Protein AF-A0A6L9QM29-F1 (afdb_monomer_lite)

Foldseek 3Di:
DDPPPPPPPPPAQKDKDKAKDKDADPCLVVLVVLVVVVVVVDDQPPPDAPGWDWDDDPVRRMIMIMGIHIDRNVVQADPPRHGPVVVVVVVSVVVNVVRVCVSVVSVVD

Sequence (109 aa):
MAGSVTAARTLGQHAAVTMAYGEYVQDARTVWQALKSEVKSGFLDVGEPGVFTVDADLGTGYVYVQVPLLLDLEPYFADHYTVKYPVLQEHIAAVAQACAKYLHGRIAA

Radius of gyration: 18.46 Å; chains: 1; bounding box: 37×47×49 Å

Structure (mmCIF, N/CA/C/O backbone):
data_AF-A0A6L9QM29-F1
#
_entry.id   AF-A0A6L9QM29-F1
#
loop_
_atom_site.group_PDB
_atom_site.id
_atom_site.type_symbol
_atom_site.label_atom_id
_atom_site.label_alt_id
_atom_site.label_comp_id
_atom_site.label_asym_id
_atom_site.label_entity_id
_atom_site.label_seq_id
_atom_site.pdbx_PDB_ins_code
_atom_site.Cartn_x
_atom_site.Cartn_y
_atom_site.Cartn_z
_atom_site.occupancy
_atom_site.B_iso_or_equiv
_atom_site.auth_seq_id
_atom_site.auth_comp_id
_atom_site.auth_asym_id
_atom_site.auth_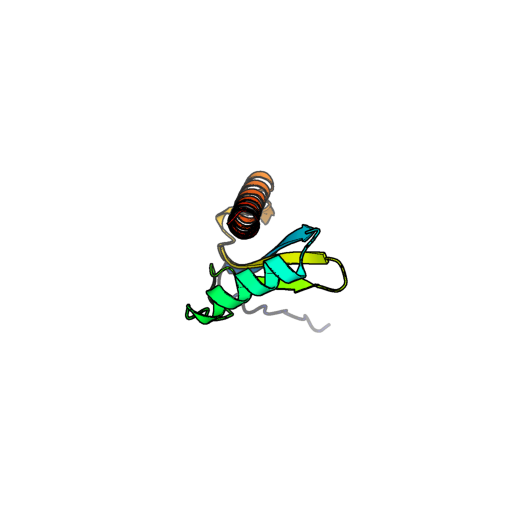atom_id
_atom_site.pdbx_PDB_model_num
ATOM 1 N N . MET A 1 1 ? 6.093 -36.270 -28.224 1.00 34.19 1 MET A N 1
ATOM 2 C CA . MET A 1 1 ? 6.166 -35.449 -26.998 1.00 34.19 1 MET A CA 1
ATOM 3 C C . MET A 1 1 ? 5.329 -34.207 -27.243 1.00 34.19 1 MET A C 1
ATOM 5 O O . MET A 1 1 ? 5.633 -33.477 -28.176 1.00 34.19 1 MET A O 1
ATOM 9 N N . ALA A 1 2 ? 4.216 -34.045 -26.527 1.00 36.56 2 ALA A N 1
ATOM 10 C CA . ALA A 1 2 ? 3.303 -32.922 -26.723 1.00 36.56 2 ALA A CA 1
ATOM 11 C C . ALA A 1 2 ? 3.922 -31.659 -26.109 1.00 36.56 2 ALA A C 1
ATOM 13 O O . ALA A 1 2 ? 4.092 -31.578 -24.895 1.00 36.56 2 ALA A O 1
ATOM 14 N N . GLY A 1 3 ? 4.308 -30.705 -26.958 1.00 43.50 3 GLY A N 1
ATOM 15 C CA . GLY A 1 3 ? 4.735 -29.381 -26.527 1.00 43.50 3 GLY A CA 1
ATOM 16 C C . GLY A 1 3 ? 3.539 -28.639 -25.949 1.00 43.50 3 GLY A C 1
ATOM 17 O O . GLY A 1 3 ? 2.668 -28.192 -26.690 1.00 43.50 3 GLY A O 1
ATOM 18 N N . SER A 1 4 ? 3.488 -28.532 -24.624 1.00 37.97 4 SER A N 1
ATOM 19 C CA . SER A 1 4 ? 2.595 -27.604 -23.938 1.00 37.97 4 SER A CA 1
ATOM 20 C C . SER A 1 4 ? 3.049 -26.185 -24.271 1.00 37.97 4 SER A C 1
ATOM 22 O O . SER A 1 4 ? 3.901 -25.622 -23.587 1.00 37.97 4 SER A O 1
ATOM 24 N N . VAL A 1 5 ? 2.505 -25.609 -25.343 1.00 45.31 5 VAL A N 1
ATOM 25 C CA . VAL A 1 5 ? 2.543 -24.161 -25.546 1.00 45.31 5 VAL A CA 1
ATOM 26 C C . VAL A 1 5 ? 1.589 -23.573 -24.518 1.00 45.31 5 VAL A C 1
ATOM 28 O O . VAL A 1 5 ? 0.377 -23.517 -24.722 1.00 45.31 5 VAL A O 1
ATOM 31 N N . THR A 1 6 ? 2.137 -23.191 -23.371 1.00 42.94 6 THR A N 1
ATOM 32 C CA . THR A 1 6 ? 1.417 -22.439 -22.351 1.00 42.94 6 THR A CA 1
ATOM 33 C C . THR A 1 6 ? 1.170 -21.040 -22.909 1.00 42.94 6 THR A C 1
ATOM 35 O O . THR A 1 6 ? 1.988 -20.137 -22.757 1.00 42.94 6 THR A O 1
ATOM 38 N N . ALA A 1 7 ? 0.061 -20.864 -23.625 1.00 43.09 7 ALA A N 1
ATOM 39 C CA . ALA A 1 7 ? -0.419 -19.554 -24.032 1.00 43.09 7 ALA A CA 1
ATOM 40 C C . ALA A 1 7 ? -0.969 -18.841 -22.790 1.00 43.09 7 ALA A C 1
ATOM 42 O O . ALA A 1 7 ? -2.155 -18.926 -22.472 1.00 43.09 7 ALA A O 1
ATOM 43 N N . ALA A 1 8 ? -0.092 -18.159 -22.053 1.00 37.06 8 ALA A N 1
ATOM 44 C CA . ALA A 1 8 ? -0.531 -17.152 -21.106 1.00 37.06 8 ALA A CA 1
ATOM 45 C C . ALA A 1 8 ? -1.103 -15.991 -21.923 1.00 37.06 8 ALA A C 1
ATOM 47 O O . ALA A 1 8 ? -0.400 -15.321 -22.677 1.00 37.06 8 ALA A O 1
ATOM 48 N N . ARG A 1 9 ? -2.413 -15.795 -21.803 1.00 37.50 9 ARG A N 1
ATOM 49 C CA . ARG A 1 9 ? -3.131 -14.640 -22.329 1.00 37.50 9 ARG A CA 1
ATOM 50 C C . ARG A 1 9 ? -2.667 -13.421 -21.524 1.00 37.50 9 ARG A C 1
ATOM 52 O O . ARG A 1 9 ? -3.280 -13.084 -20.517 1.00 37.50 9 ARG A O 1
ATOM 59 N N . THR A 1 10 ? -1.543 -12.817 -21.900 1.00 46.44 10 THR A N 1
ATOM 60 C CA . THR A 1 10 ? -1.088 -11.559 -21.308 1.00 46.44 10 THR A CA 1
ATOM 61 C C . THR A 1 10 ? -2.077 -10.477 -21.718 1.00 46.44 10 THR A C 1
ATOM 63 O O . THR A 1 10 ? -2.110 -10.020 -22.859 1.00 46.44 10 THR A O 1
ATOM 66 N N . LEU A 1 11 ? -2.941 -10.075 -20.792 1.00 48.41 11 LEU A N 1
ATOM 67 C CA . LEU A 1 11 ? -3.637 -8.798 -20.897 1.00 48.41 11 LEU A CA 1
ATOM 68 C C . LEU A 1 11 ? -2.594 -7.689 -20.653 1.00 48.41 11 LEU A C 1
ATOM 70 O O . LEU A 1 11 ? -2.498 -7.123 -19.572 1.00 48.41 11 LEU A O 1
ATOM 74 N N . GLY A 1 12 ? -1.763 -7.434 -21.669 1.00 62.66 12 GLY A N 1
ATOM 75 C CA . GLY A 1 12 ? -0.748 -6.378 -21.688 1.00 62.66 12 GLY A CA 1
ATOM 76 C C . GLY A 1 12 ? 0.438 -6.583 -20.737 1.00 62.66 12 GLY A C 1
ATOM 77 O O . GLY A 1 12 ? 0.786 -7.706 -20.378 1.00 62.66 12 GLY A O 1
ATOM 78 N N . GLN A 1 13 ? 1.068 -5.464 -20.366 1.00 73.31 13 GLN A N 1
ATOM 79 C CA . GLN A 1 13 ? 2.192 -5.376 -19.426 1.00 73.31 13 GLN A CA 1
ATOM 80 C C . GLN A 1 13 ? 1.738 -4.937 -18.024 1.00 73.31 13 GLN A C 1
ATOM 82 O O . GLN A 1 13 ? 2.514 -4.341 -17.300 1.00 73.31 13 GLN A O 1
ATOM 87 N N . HIS A 1 14 ? 0.489 -5.190 -17.626 1.00 82.44 14 HIS A N 1
ATOM 88 C CA . HIS A 1 14 ? -0.019 -4.723 -16.333 1.00 82.44 14 HIS A CA 1
ATOM 89 C C . HIS A 1 14 ? -0.123 -5.860 -15.311 1.00 82.44 14 HIS A C 1
ATOM 91 O O . HIS A 1 14 ? -0.548 -6.967 -15.644 1.00 82.44 14 HIS A O 1
ATOM 97 N N . ALA A 1 15 ? 0.218 -5.574 -14.056 1.00 84.56 15 ALA A N 1
ATOM 98 C CA . ALA A 1 15 ? 0.059 -6.483 -12.926 1.00 84.56 15 ALA A CA 1
ATOM 99 C C . ALA A 1 15 ? -0.922 -5.912 -11.899 1.00 84.56 15 ALA A C 1
ATOM 101 O O . ALA A 1 15 ? -0.758 -4.789 -11.427 1.00 84.56 15 ALA A O 1
ATOM 102 N N . ALA A 1 16 ? -1.922 -6.708 -11.520 1.00 87.50 16 ALA A N 1
ATOM 103 C CA . ALA A 1 16 ? -2.782 -6.402 -10.385 1.00 87.50 16 ALA A CA 1
ATOM 104 C C . ALA A 1 16 ? -2.079 -6.840 -9.091 1.00 87.50 16 ALA A C 1
ATOM 106 O O . ALA A 1 16 ? -1.770 -8.021 -8.921 1.00 87.50 16 ALA A O 1
ATOM 107 N N . VAL A 1 17 ? -1.813 -5.896 -8.191 1.00 87.00 17 VAL A N 1
ATOM 108 C CA . VAL A 1 17 ? -1.094 -6.128 -6.931 1.00 87.00 17 VAL A CA 1
ATOM 109 C C . VAL A 1 17 ? -1.891 -5.520 -5.789 1.00 87.00 17 VAL A C 1
ATOM 111 O O . VAL A 1 17 ? -2.339 -4.387 -5.887 1.00 87.00 17 VAL A O 1
ATOM 114 N N . THR A 1 18 ? -2.057 -6.251 -4.690 1.00 89.12 18 THR A N 1
ATOM 115 C CA . THR A 1 18 ? -2.593 -5.677 -3.447 1.00 89.12 18 THR A CA 1
ATOM 116 C C . THR A 1 18 ? -1.442 -5.448 -2.486 1.00 89.12 18 THR A C 1
ATOM 118 O O . THR A 1 18 ? -0.720 -6.385 -2.148 1.00 89.12 18 THR A O 1
ATOM 121 N N . MET A 1 19 ? -1.258 -4.200 -2.069 1.00 88.88 19 MET A N 1
ATOM 122 C CA . MET A 1 19 ? -0.266 -3.830 -1.065 1.00 88.88 19 MET A CA 1
ATOM 123 C C . MET A 1 19 ? -0.967 -3.555 0.254 1.00 88.88 19 MET A C 1
ATOM 125 O O . MET A 1 19 ? -1.973 -2.854 0.267 1.00 88.88 19 MET A O 1
ATOM 129 N N . ALA A 1 20 ? -0.430 -4.091 1.348 1.00 87.38 20 ALA A N 1
ATOM 130 C CA . ALA A 1 20 ? -0.983 -3.911 2.682 1.00 87.38 20 ALA A CA 1
ATOM 131 C C . ALA A 1 20 ? 0.096 -3.468 3.676 1.00 87.38 20 ALA A C 1
ATOM 133 O O . ALA A 1 20 ? 1.241 -3.917 3.609 1.00 87.38 20 ALA A O 1
ATOM 134 N N . TYR A 1 21 ? -0.291 -2.602 4.608 1.00 89.44 21 TYR A N 1
ATOM 135 C CA . TYR A 1 21 ? 0.506 -2.166 5.750 1.00 89.44 21 TYR A CA 1
ATOM 136 C C . TYR A 1 21 ? -0.310 -2.373 7.023 1.00 89.44 21 TYR A C 1
ATOM 138 O O . TYR A 1 21 ? -1.477 -1.990 7.069 1.00 89.44 21 TYR A O 1
ATOM 146 N N . GLY A 1 22 ? 0.295 -2.981 8.042 1.00 88.75 22 GLY A N 1
ATOM 147 C CA . GLY A 1 22 ? -0.357 -3.274 9.314 1.00 88.75 22 GLY A CA 1
ATOM 148 C C . GLY A 1 22 ? 0.432 -2.736 10.492 1.00 88.75 22 GLY A C 1
ATOM 149 O O . GLY A 1 22 ? 1.655 -2.870 10.527 1.00 88.75 22 GLY A O 1
ATOM 150 N N . GLU A 1 23 ? -0.273 -2.183 11.472 1.00 87.56 23 GLU A N 1
ATOM 151 C CA . GLU A 1 23 ? 0.323 -1.672 12.702 1.00 87.56 23 GLU A CA 1
ATOM 152 C C . GLU A 1 23 ? -0.448 -2.143 13.930 1.00 87.56 23 GLU A C 1
ATOM 154 O O . GLU A 1 23 ? -1.675 -2.265 13.908 1.00 87.56 23 GLU A O 1
ATOM 159 N N . TYR A 1 24 ? 0.291 -2.423 15.002 1.00 88.12 24 TYR A N 1
ATOM 160 C CA . TYR A 1 24 ? -0.293 -2.773 16.288 1.00 88.12 24 TYR A CA 1
ATOM 161 C C . TYR A 1 24 ? -0.800 -1.517 16.997 1.00 88.12 24 TYR A C 1
ATOM 163 O O . TYR A 1 24 ? -0.066 -0.540 17.151 1.00 88.12 24 TYR A O 1
ATOM 171 N N . VAL A 1 25 ? -2.031 -1.573 17.496 1.00 83.62 25 VAL A N 1
ATOM 172 C CA . VAL A 1 25 ? -2.700 -0.470 18.181 1.00 83.62 25 VAL A CA 1
ATOM 173 C C . VAL A 1 25 ? -3.211 -0.956 19.536 1.00 83.62 25 VAL A C 1
ATOM 175 O O . VAL A 1 25 ? -3.967 -1.920 19.621 1.00 83.62 25 VAL A O 1
ATOM 178 N N . GLN A 1 26 ? -2.828 -0.260 20.612 1.00 79.00 26 GLN A N 1
ATOM 179 C CA . GLN A 1 26 ? -3.210 -0.636 21.982 1.00 79.00 26 GLN A CA 1
ATOM 180 C C . GLN A 1 26 ? -4.730 -0.644 22.204 1.00 79.00 26 GLN A C 1
ATOM 182 O O . GLN A 1 26 ? -5.234 -1.518 22.903 1.00 79.00 26 GLN A O 1
ATOM 187 N N . ASP A 1 27 ? -5.458 0.294 21.592 1.00 78.62 27 ASP A N 1
ATOM 188 C CA . ASP A 1 27 ? -6.923 0.340 21.615 1.00 78.62 27 ASP A CA 1
ATOM 189 C C . ASP A 1 27 ? -7.510 0.176 20.204 1.00 78.62 27 ASP A C 1
ATOM 191 O O . ASP A 1 27 ? -8.186 1.050 19.652 1.00 78.62 27 ASP A O 1
ATOM 195 N N . ALA A 1 28 ? -7.222 -0.978 19.595 1.00 77.88 28 ALA A N 1
ATOM 196 C CA . ALA A 1 28 ? -7.702 -1.321 18.258 1.00 77.88 28 ALA A CA 1
ATOM 197 C C . ALA A 1 28 ? -9.236 -1.252 18.136 1.00 77.88 28 ALA A C 1
ATOM 199 O O . ALA A 1 28 ? -9.755 -0.948 17.064 1.00 77.88 28 ALA A O 1
ATOM 200 N N . ARG A 1 29 ? -9.985 -1.487 19.227 1.00 79.75 29 ARG A N 1
ATOM 201 C CA . ARG A 1 29 ? -11.454 -1.411 19.219 1.00 79.75 29 ARG A CA 1
ATOM 202 C C . ARG A 1 29 ? -11.936 0.026 19.046 1.00 79.75 29 ARG A C 1
ATOM 204 O O . ARG A 1 29 ? -12.822 0.245 18.221 1.00 79.75 29 ARG A O 1
ATOM 211 N N . THR A 1 30 ? -11.392 0.978 19.800 1.00 79.12 30 THR A N 1
ATOM 212 C CA . THR A 1 30 ? -11.783 2.390 19.684 1.00 79.12 30 THR A CA 1
ATOM 213 C C . THR A 1 30 ? -11.406 2.950 18.315 1.00 79.12 30 THR A C 1
ATOM 215 O O . THR A 1 30 ? -12.259 3.533 17.644 1.00 79.12 30 THR A O 1
ATOM 218 N N . VAL A 1 31 ? -10.187 2.667 17.842 1.00 78.25 31 VAL A N 1
ATOM 219 C CA . VAL A 1 31 ? -9.721 3.090 16.510 1.00 78.25 31 VAL A CA 1
ATOM 220 C C . VAL A 1 31 ? -10.588 2.495 15.397 1.00 78.25 31 VAL A C 1
ATOM 222 O O . VAL A 1 31 ? -11.030 3.211 14.500 1.00 78.25 31 VAL A O 1
ATOM 225 N N . TRP A 1 32 ? -10.923 1.204 15.474 1.00 79.56 32 TRP A N 1
ATOM 226 C CA . TRP A 1 32 ? -11.789 0.562 14.485 1.00 79.56 32 TRP A CA 1
ATOM 227 C C . TRP A 1 32 ? -13.213 1.131 14.466 1.00 79.56 32 TRP A C 1
ATOM 229 O O . TRP A 1 32 ? -13.803 1.288 13.398 1.00 79.56 32 TRP A O 1
ATOM 239 N N . GLN A 1 33 ? -13.785 1.465 15.628 1.00 78.56 33 GLN A N 1
ATOM 240 C CA . GLN A 1 33 ? -15.111 2.089 15.690 1.00 78.56 33 GLN A CA 1
ATOM 241 C C . GLN A 1 33 ? -15.110 3.497 15.083 1.00 78.56 33 GLN A C 1
ATOM 243 O O . GLN A 1 33 ? -16.035 3.823 14.334 1.00 78.56 33 GLN A O 1
ATOM 248 N N . ALA A 1 34 ? -14.068 4.294 15.345 1.00 76.12 34 ALA A N 1
ATOM 249 C CA . ALA A 1 34 ? -13.887 5.608 14.730 1.00 76.12 34 ALA A CA 1
ATOM 250 C C . ALA A 1 34 ? -13.804 5.488 13.198 1.00 76.12 34 ALA A C 1
ATOM 252 O O . ALA A 1 34 ? -14.620 6.076 12.485 1.00 76.12 34 ALA A O 1
ATOM 253 N N . LEU A 1 35 ? -12.936 4.603 12.700 1.00 75.12 35 LEU A N 1
ATOM 254 C CA . LEU A 1 35 ? -12.783 4.305 11.272 1.00 75.12 35 LEU A CA 1
ATOM 255 C C . LEU A 1 35 ? -14.094 3.852 10.616 1.00 75.12 35 LEU A C 1
ATOM 257 O O . LEU A 1 35 ? -14.484 4.352 9.562 1.00 75.12 35 LEU A O 1
ATOM 261 N N . LYS A 1 36 ? -14.825 2.931 11.251 1.00 73.31 36 LYS A N 1
ATOM 262 C CA . LYS A 1 36 ? -16.088 2.403 10.720 1.00 73.31 36 LYS A CA 1
ATOM 263 C C . LYS A 1 36 ? -17.179 3.471 10.623 1.00 73.31 36 LYS A C 1
ATOM 265 O O . LYS A 1 36 ? -18.034 3.392 9.737 1.00 73.31 36 LYS A O 1
ATOM 270 N N . SER A 1 37 ? -17.183 4.439 11.540 1.00 66.88 37 SER A N 1
ATOM 271 C CA . SER A 1 37 ? -18.150 5.538 11.533 1.00 66.88 37 SER A CA 1
ATOM 272 C C . SER A 1 37 ? -17.954 6.470 10.330 1.00 66.88 37 SER A C 1
ATOM 274 O O . SER A 1 37 ? -18.938 6.897 9.729 1.00 66.88 37 SER A O 1
ATOM 276 N N . GLU A 1 38 ? -16.706 6.671 9.903 1.00 62.75 38 GLU A N 1
ATOM 277 C CA . GLU A 1 38 ? -16.360 7.444 8.708 1.00 62.75 38 GLU A CA 1
ATOM 278 C C . GLU A 1 38 ? -16.575 6.659 7.408 1.00 62.75 38 GLU A C 1
ATOM 280 O O . GLU A 1 38 ? -17.082 7.210 6.433 1.00 62.75 38 GLU A O 1
ATOM 285 N N . VAL A 1 39 ? -16.262 5.357 7.391 1.00 58.84 39 VAL A N 1
ATOM 286 C CA . VAL A 1 39 ? -16.473 4.474 6.224 1.00 58.84 39 VAL A CA 1
ATOM 287 C C . VAL A 1 39 ? -17.955 4.390 5.838 1.00 58.84 39 VAL A C 1
ATOM 289 O O . VAL A 1 39 ? -18.284 4.292 4.661 1.00 58.84 39 VAL A O 1
ATOM 292 N N . LYS A 1 40 ? -18.879 4.512 6.800 1.00 52.09 40 LYS A N 1
ATOM 293 C CA . LYS A 1 40 ? -20.321 4.619 6.510 1.00 52.09 40 LYS A CA 1
ATOM 294 C C . LYS A 1 40 ? -20.725 5.920 5.799 1.00 52.09 40 LYS A C 1
ATOM 296 O O . LYS A 1 40 ? -21.838 5.984 5.284 1.00 52.09 40 LYS A O 1
ATOM 301 N N . SER A 1 41 ? -19.862 6.937 5.775 1.00 49.28 41 SER A N 1
ATOM 302 C CA . SER A 1 41 ? -20.131 8.244 5.165 1.00 49.28 41 SER A CA 1
ATOM 303 C C . SER A 1 41 ? -19.688 8.348 3.699 1.00 49.28 41 SER A C 1
ATOM 305 O O . SER A 1 41 ? -20.025 9.338 3.049 1.00 49.28 41 SER A O 1
ATOM 307 N N . GLY A 1 42 ? -18.943 7.379 3.160 1.00 45.25 42 GLY A N 1
ATOM 308 C CA . GLY A 1 42 ? -18.379 7.460 1.813 1.00 45.25 42 GLY A CA 1
ATOM 309 C C . GLY A 1 42 ? -18.582 6.170 1.034 1.00 45.25 42 GLY A C 1
ATOM 310 O O . GLY A 1 42 ? -18.303 5.091 1.543 1.00 45.25 42 GLY A O 1
ATOM 311 N N . PHE A 1 43 ? -19.058 6.295 -0.204 1.00 43.41 43 PHE A N 1
ATOM 312 C CA . PHE A 1 43 ? -19.037 5.262 -1.240 1.00 43.41 43 PHE A CA 1
ATOM 313 C C . PHE A 1 43 ? -17.609 4.703 -1.415 1.00 43.41 43 PHE A C 1
ATOM 315 O O . PHE A 1 43 ? -16.856 5.165 -2.264 1.00 43.41 43 PHE A O 1
ATOM 322 N N . LEU A 1 44 ? -17.208 3.744 -0.584 1.00 51.62 44 LEU A N 1
ATOM 323 C CA . LEU A 1 44 ? -15.972 2.987 -0.748 1.00 51.62 44 LEU A CA 1
ATOM 324 C C . LEU A 1 44 ? -16.311 1.773 -1.605 1.00 51.62 44 LEU A C 1
ATOM 326 O O . LEU A 1 44 ? -16.779 0.757 -1.092 1.00 51.62 44 LEU A O 1
ATOM 330 N N . ASP A 1 45 ? -16.140 1.916 -2.919 1.00 53.00 45 ASP A N 1
ATOM 331 C CA . ASP A 1 45 ? -16.219 0.777 -3.824 1.00 53.00 45 ASP A CA 1
ATOM 332 C C . ASP A 1 45 ? -15.003 -0.122 -3.568 1.00 53.00 45 ASP A C 1
ATOM 334 O O . ASP A 1 45 ? -13.842 0.261 -3.753 1.00 53.00 45 ASP A O 1
ATOM 338 N N . VAL A 1 46 ? -15.272 -1.301 -3.013 1.00 58.00 46 VAL A N 1
ATOM 339 C CA . VAL A 1 46 ? -14.255 -2.235 -2.534 1.00 58.00 46 VAL A CA 1
ATOM 340 C C . VAL A 1 46 ? -13.706 -2.978 -3.748 1.00 58.00 46 VAL A C 1
ATOM 342 O O . VAL A 1 46 ? -14.212 -4.033 -4.121 1.00 58.0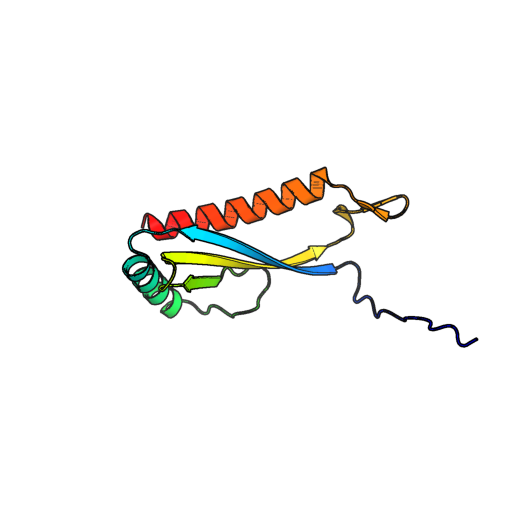0 46 VAL A O 1
ATOM 345 N N . GLY A 1 47 ? -12.683 -2.417 -4.390 1.00 60.66 47 GLY A N 1
ATOM 346 C CA . GLY A 1 47 ? -12.022 -3.060 -5.530 1.00 60.66 47 GLY A CA 1
ATOM 347 C C . GLY A 1 47 ? -11.482 -2.116 -6.598 1.00 60.66 47 GLY A C 1
ATOM 348 O O . GLY A 1 47 ? -10.778 -2.579 -7.495 1.00 60.66 47 GLY A O 1
ATOM 349 N N . GLU A 1 48 ? -11.765 -0.816 -6.511 1.00 76.62 48 GLU A N 1
ATOM 350 C CA . GLU A 1 48 ? -11.186 0.163 -7.428 1.00 76.62 48 GLU A CA 1
ATOM 351 C C . GLU A 1 48 ? -9.682 0.357 -7.141 1.00 76.62 48 GLU A C 1
ATOM 353 O O . GLU A 1 48 ? -9.302 0.640 -5.997 1.00 76.62 48 GLU A O 1
ATOM 358 N N . PRO A 1 49 ? -8.799 0.212 -8.152 1.00 79.94 49 PRO A N 1
ATOM 359 C CA . PRO A 1 49 ? -7.377 0.473 -7.985 1.00 79.94 49 PRO A CA 1
ATOM 360 C C . PRO A 1 49 ? -7.112 1.880 -7.438 1.00 79.94 49 PRO A C 1
ATOM 362 O O . PRO A 1 49 ? -7.600 2.869 -7.974 1.00 79.94 49 PRO A O 1
ATOM 365 N N . GLY A 1 50 ? -6.302 1.971 -6.385 1.00 80.88 50 GLY A N 1
ATOM 366 C CA . GLY A 1 50 ? -5.969 3.225 -5.710 1.00 80.88 50 GLY A CA 1
ATOM 367 C C . GLY A 1 50 ? -6.878 3.586 -4.531 1.00 80.88 50 GLY A C 1
ATOM 368 O O . GLY A 1 50 ? -6.555 4.522 -3.800 1.00 80.88 50 GLY A O 1
ATOM 369 N N . VAL A 1 51 ? -7.962 2.844 -4.284 1.00 84.00 51 VAL A N 1
ATOM 370 C CA . VAL A 1 51 ? -8.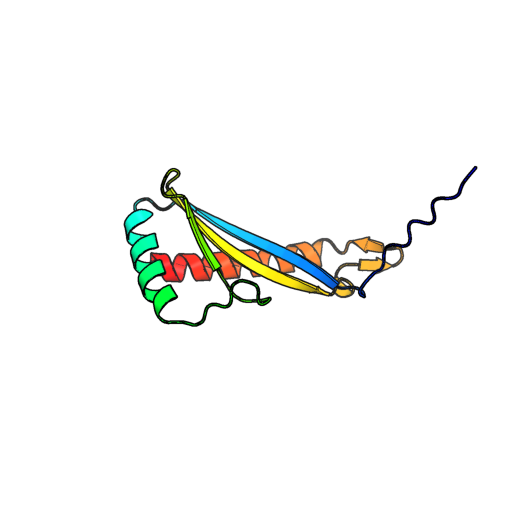821 3.064 -3.111 1.00 84.00 51 VAL A CA 1
ATOM 371 C C . VAL A 1 51 ? -8.253 2.347 -1.887 1.00 84.00 51 VAL A C 1
ATOM 373 O O . VAL A 1 51 ? -8.089 1.127 -1.875 1.00 84.00 51 VAL A O 1
ATOM 376 N N . PHE A 1 52 ? -7.971 3.105 -0.825 1.00 84.19 52 PHE A N 1
ATOM 377 C CA . PHE A 1 52 ? -7.579 2.526 0.458 1.00 84.19 52 PHE A CA 1
ATOM 378 C C . PHE A 1 52 ? -8.765 1.845 1.129 1.00 84.19 52 PHE A C 1
ATOM 380 O O . PHE A 1 52 ? -9.839 2.427 1.279 1.00 84.19 52 PHE A O 1
ATOM 387 N N . THR A 1 53 ? -8.533 0.634 1.616 1.00 83.75 53 THR A N 1
ATOM 388 C CA . THR A 1 53 ? -9.467 -0.077 2.485 1.00 83.75 53 THR A CA 1
ATOM 389 C C . THR A 1 53 ? -8.778 -0.405 3.796 1.00 83.75 53 THR A C 1
ATOM 391 O O . THR A 1 53 ? -7.562 -0.595 3.839 1.00 83.75 53 THR A O 1
ATOM 394 N N . VAL A 1 54 ? -9.553 -0.414 4.875 1.00 83.56 54 VAL A N 1
ATOM 395 C CA . VAL A 1 54 ? -9.044 -0.621 6.229 1.00 83.56 54 VAL A CA 1
ATOM 396 C C . VAL A 1 54 ? -9.736 -1.832 6.824 1.00 83.56 54 VAL A C 1
ATOM 398 O O . VAL A 1 54 ? -10.958 -1.948 6.726 1.00 83.56 54 VAL A O 1
ATOM 401 N N . ASP A 1 55 ? -8.959 -2.704 7.448 1.00 82.50 55 ASP A N 1
ATOM 402 C CA . ASP A 1 55 ? -9.443 -3.849 8.210 1.00 82.50 55 ASP A CA 1
ATOM 403 C C . ASP A 1 55 ? -8.751 -3.879 9.576 1.00 82.50 55 ASP A C 1
ATOM 405 O O . ASP A 1 55 ? -7.658 -3.339 9.739 1.00 82.50 55 ASP A O 1
ATOM 409 N N . ALA A 1 56 ? -9.379 -4.481 10.577 1.00 82.25 56 ALA A N 1
ATOM 410 C CA . ALA A 1 56 ? -8.811 -4.594 11.910 1.00 82.25 56 ALA A CA 1
ATOM 411 C C . ALA A 1 56 ? -9.037 -5.992 12.475 1.00 82.25 56 ALA A C 1
ATOM 413 O O . ALA A 1 56 ? -10.173 -6.453 12.615 1.00 82.25 56 ALA A O 1
ATOM 414 N N . ASP A 1 57 ? -7.948 -6.626 12.897 1.00 83.56 57 ASP A N 1
ATOM 415 C CA . ASP A 1 57 ? -8.006 -7.835 13.699 1.00 83.56 57 ASP A CA 1
ATOM 416 C C . ASP A 1 57 ? -8.004 -7.457 15.183 1.00 83.56 57 ASP A C 1
ATOM 418 O O . ASP A 1 57 ? -6.972 -7.245 15.825 1.00 83.56 57 ASP A O 1
ATOM 422 N N . LEU A 1 58 ? -9.210 -7.388 15.743 1.00 79.31 58 LEU A N 1
ATOM 423 C CA . LEU A 1 58 ? -9.427 -7.079 17.155 1.00 79.31 58 LEU A CA 1
ATOM 424 C C . LEU A 1 58 ? -8.893 -8.166 18.102 1.00 79.31 58 LEU A C 1
ATOM 426 O O . LEU A 1 58 ? -8.759 -7.899 19.294 1.00 79.31 58 LEU A O 1
ATOM 430 N N . GLY A 1 59 ? -8.629 -9.380 17.607 1.00 81.38 59 GLY A N 1
ATOM 431 C CA . GLY A 1 59 ? -8.052 -10.463 18.401 1.00 81.38 59 GLY A CA 1
ATOM 432 C C . GLY A 1 59 ? -6.552 -10.284 18.631 1.00 81.38 59 GLY A C 1
ATOM 433 O O . GLY A 1 59 ? -6.055 -10.622 19.703 1.00 81.38 59 GLY A O 1
ATOM 434 N N . THR A 1 60 ? -5.846 -9.720 17.650 1.00 83.62 60 THR A N 1
ATOM 435 C CA . THR A 1 60 ? -4.393 -9.484 17.708 1.00 83.62 60 THR A CA 1
ATOM 436 C C . THR A 1 60 ? -4.022 -8.024 17.969 1.00 83.62 60 THR A C 1
ATOM 438 O O . THR A 1 60 ? -2.865 -7.737 18.271 1.00 83.62 60 THR A O 1
ATOM 441 N N . GLY A 1 61 ? -4.987 -7.102 17.898 1.00 83.94 61 GLY A N 1
ATOM 442 C CA . GLY A 1 61 ? -4.767 -5.669 18.100 1.00 83.94 61 GLY A CA 1
ATOM 443 C C . GLY A 1 61 ? -4.145 -4.970 16.890 1.00 83.94 61 GLY A C 1
ATOM 444 O O . GLY A 1 61 ? -3.630 -3.864 17.028 1.00 83.94 61 GLY A O 1
ATOM 445 N N . TYR A 1 62 ? -4.169 -5.596 15.713 1.00 86.19 62 TYR A N 1
ATOM 446 C CA . TYR A 1 62 ? -3.618 -5.014 14.494 1.00 86.19 62 TYR A CA 1
ATOM 447 C C . TYR A 1 62 ? -4.692 -4.337 13.650 1.00 86.19 62 TYR A C 1
ATOM 449 O O . TYR A 1 62 ? -5.791 -4.861 13.465 1.00 86.19 62 TYR A O 1
ATOM 457 N N . VAL A 1 63 ? -4.337 -3.185 13.090 1.00 86.12 63 VAL A N 1
ATOM 458 C CA . VAL A 1 63 ? -5.123 -2.490 12.070 1.00 86.12 63 VAL A CA 1
ATOM 459 C C . VAL A 1 63 ? -4.313 -2.468 10.782 1.00 86.12 63 VAL A C 1
ATOM 461 O O . VAL A 1 63 ? -3.124 -2.146 10.790 1.00 86.12 63 VAL A O 1
ATOM 464 N N . TYR A 1 64 ? -4.961 -2.818 9.680 1.00 87.19 64 TYR A N 1
ATOM 465 C CA . TYR A 1 64 ? -4.374 -2.957 8.360 1.00 87.19 64 TYR A CA 1
ATOM 466 C C . TYR A 1 64 ? -5.007 -1.970 7.392 1.00 87.19 64 TYR A C 1
ATOM 468 O O . TYR A 1 64 ? -6.222 -1.795 7.370 1.00 87.19 64 TYR A O 1
ATOM 476 N N . VAL A 1 65 ? -4.181 -1.373 6.545 1.00 88.00 65 VAL A N 1
ATOM 477 C CA . VAL A 1 65 ? -4.607 -0.613 5.372 1.00 88.00 65 VAL A CA 1
ATOM 478 C C . VAL A 1 65 ? -4.102 -1.348 4.151 1.00 88.00 65 VAL A C 1
ATOM 480 O O . VAL A 1 65 ? -2.921 -1.683 4.082 1.00 88.00 65 VAL A O 1
ATOM 483 N N . GLN A 1 66 ? -4.977 -1.580 3.184 1.00 88.06 66 GLN A N 1
ATOM 484 C CA . GLN A 1 66 ? -4.624 -2.205 1.919 1.00 88.06 66 GLN A CA 1
ATOM 485 C C . GLN A 1 66 ? -5.103 -1.358 0.742 1.00 88.06 66 GLN A C 1
ATOM 487 O O . GLN A 1 66 ? -6.145 -0.701 0.806 1.00 88.06 66 GLN A O 1
ATOM 492 N N . VAL A 1 67 ? -4.337 -1.393 -0.341 1.00 88.31 67 VAL A N 1
ATOM 493 C CA . VAL A 1 67 ? -4.645 -0.715 -1.596 1.00 88.31 67 VAL A CA 1
ATOM 494 C C . VAL A 1 67 ? -4.431 -1.682 -2.763 1.00 88.31 67 VAL A C 1
ATOM 496 O O . VAL A 1 67 ? -3.326 -2.218 -2.923 1.00 88.31 67 VAL A O 1
ATOM 499 N N . PRO A 1 68 ? -5.467 -1.953 -3.576 1.00 88.88 68 PRO A N 1
ATOM 500 C CA . PRO A 1 68 ? -5.286 -2.623 -4.850 1.00 88.88 68 PRO A CA 1
ATOM 501 C C . PRO A 1 68 ? -4.648 -1.641 -5.838 1.00 88.88 68 PRO A C 1
ATOM 503 O O . PRO A 1 68 ? -5.026 -0.475 -5.912 1.00 88.88 68 PRO A O 1
ATOM 506 N N . LEU A 1 69 ? -3.671 -2.102 -6.604 1.00 86.19 69 LEU A N 1
ATOM 507 C CA . LEU A 1 69 ? -2.938 -1.324 -7.592 1.00 86.19 69 LEU A CA 1
ATOM 508 C C . LEU A 1 69 ? -2.898 -2.080 -8.912 1.00 86.19 69 LEU A C 1
ATOM 510 O O . LEU A 1 69 ? -2.801 -3.308 -8.944 1.00 86.19 69 LEU A O 1
ATOM 514 N N . LEU A 1 70 ? -2.919 -1.320 -10.000 1.00 88.94 70 LEU A N 1
ATOM 515 C CA . LEU A 1 70 ? -2.600 -1.813 -11.328 1.00 88.94 70 LEU A CA 1
ATOM 516 C C . LEU A 1 70 ? -1.253 -1.210 -11.727 1.00 88.94 70 LEU A C 1
ATOM 518 O O . LEU A 1 70 ? -1.155 -0.012 -11.974 1.00 88.94 70 LEU A O 1
ATOM 522 N N . LEU A 1 71 ? -0.210 -2.032 -11.721 1.00 86.75 71 LEU A N 1
ATOM 523 C CA . LEU A 1 71 ? 1.149 -1.609 -12.029 1.00 86.75 71 LEU A CA 1
ATOM 524 C C . LEU A 1 71 ? 1.439 -1.842 -13.503 1.00 86.75 71 LEU A C 1
ATOM 526 O O . LEU A 1 71 ? 1.269 -2.960 -13.983 1.00 86.75 71 LEU A O 1
ATOM 530 N N . ASP A 1 72 ? 1.923 -0.818 -14.192 1.00 88.81 72 ASP A N 1
ATOM 531 C CA . ASP A 1 72 ? 2.611 -0.999 -15.466 1.00 88.81 72 ASP A CA 1
ATOM 532 C C . ASP A 1 72 ? 3.973 -1.654 -15.203 1.00 88.81 72 ASP A C 1
ATOM 534 O O . ASP A 1 72 ? 4.740 -1.186 -14.363 1.00 88.81 72 ASP A O 1
ATOM 538 N N . LEU A 1 73 ? 4.255 -2.769 -15.871 1.00 87.69 73 LEU A N 1
ATOM 539 C CA . LEU A 1 73 ? 5.477 -3.540 -15.699 1.00 87.69 73 LEU A CA 1
ATOM 540 C C . LEU A 1 73 ? 6.658 -2.965 -16.485 1.00 87.69 73 LEU A C 1
ATOM 542 O O . LEU A 1 73 ? 7.801 -3.235 -16.108 1.00 87.69 73 LEU A O 1
ATOM 546 N N . GLU A 1 74 ? 6.414 -2.162 -17.524 1.00 88.44 74 GLU A N 1
ATOM 547 C CA . GLU A 1 74 ? 7.456 -1.596 -18.392 1.00 88.44 74 GLU A CA 1
ATOM 548 C C . GLU A 1 74 ? 8.591 -0.894 -17.613 1.00 88.44 74 GLU A C 1
ATOM 550 O O . GLU A 1 74 ? 9.772 -1.171 -17.866 1.00 88.44 74 GLU A O 1
ATOM 555 N N . PRO A 1 75 ? 8.304 -0.066 -16.587 1.00 89.94 75 PRO A N 1
ATOM 556 C CA . PRO A 1 75 ? 9.337 0.636 -15.831 1.00 89.94 75 PRO A CA 1
ATOM 557 C C . PRO A 1 75 ? 10.225 -0.284 -14.985 1.00 89.94 75 PRO A C 1
ATOM 559 O O . PRO A 1 75 ? 11.338 0.110 -14.630 1.00 89.94 75 PRO A O 1
ATOM 562 N N . TYR A 1 76 ? 9.763 -1.496 -14.655 1.00 89.00 76 TYR A N 1
ATOM 563 C CA . TYR A 1 76 ? 10.431 -2.398 -13.712 1.00 89.00 76 TYR A CA 1
ATOM 564 C C . TYR A 1 76 ? 11.380 -3.400 -14.373 1.00 89.00 76 TYR A C 1
ATOM 566 O O . TYR A 1 76 ? 12.143 -4.064 -13.667 1.00 89.00 76 TYR A O 1
ATOM 574 N N . PHE A 1 77 ? 11.393 -3.485 -15.704 1.00 90.31 77 PHE A N 1
ATOM 575 C CA . PHE A 1 77 ? 12.299 -4.358 -16.447 1.00 90.31 77 PHE A CA 1
ATOM 576 C C . PHE A 1 77 ? 13.289 -3.549 -17.295 1.00 90.31 77 PHE A C 1
ATOM 578 O O . PHE A 1 77 ? 12.992 -2.471 -17.810 1.00 90.31 77 PHE A O 1
ATOM 585 N N . ALA A 1 78 ? 14.517 -4.048 -17.382 1.00 86.12 78 ALA A N 1
ATOM 586 C CA . ALA A 1 78 ? 15.539 -3.631 -18.333 1.00 86.12 78 ALA A CA 1
ATOM 587 C C . ALA A 1 78 ? 15.640 -4.660 -19.474 1.00 86.12 78 ALA A C 1
ATOM 589 O O . ALA A 1 78 ? 14.882 -5.636 -19.514 1.00 86.12 78 ALA A O 1
ATOM 590 N N . ASP A 1 79 ? 16.604 -4.465 -20.375 1.00 86.38 79 ASP A N 1
ATOM 591 C CA . ASP A 1 79 ? 16.898 -5.426 -21.436 1.00 86.38 79 ASP A CA 1
ATOM 592 C C . ASP A 1 79 ? 17.110 -6.841 -20.874 1.00 86.38 79 ASP A C 1
ATOM 594 O O . ASP A 1 79 ? 17.553 -7.046 -19.734 1.00 86.38 79 ASP A O 1
ATOM 598 N N . HIS A 1 80 ? 16.749 -7.836 -21.685 1.00 82.56 80 HIS A N 1
ATOM 599 C CA . HIS A 1 80 ? 16.785 -9.253 -21.313 1.00 82.56 80 HIS A CA 1
ATOM 600 C C . HIS A 1 80 ? 15.958 -9.606 -20.062 1.00 82.56 80 HIS A C 1
ATOM 602 O O . HIS A 1 80 ? 16.256 -10.592 -19.393 1.00 82.56 80 HIS A O 1
ATOM 608 N N . TYR A 1 81 ? 14.908 -8.830 -19.759 1.00 79.56 81 TYR A N 1
ATOM 609 C CA . TYR A 1 81 ? 14.008 -9.050 -18.617 1.00 79.56 81 TYR A CA 1
ATOM 610 C C . TYR A 1 81 ? 14.701 -8.974 -17.250 1.00 79.56 81 TYR A C 1
ATOM 612 O O . TYR A 1 81 ? 14.257 -9.580 -16.273 1.00 79.56 81 TYR A O 1
ATOM 620 N N . THR A 1 82 ? 15.782 -8.200 -17.153 1.00 89.12 82 THR A N 1
ATOM 621 C CA . THR A 1 82 ? 16.446 -7.969 -15.867 1.00 89.12 82 THR A CA 1
ATOM 622 C C . THR A 1 82 ? 15.603 -7.021 -15.016 1.00 89.12 82 THR A C 1
ATOM 624 O O . THR A 1 82 ? 15.231 -5.943 -15.473 1.00 89.12 82 THR A O 1
ATOM 627 N N . VAL A 1 83 ? 15.303 -7.393 -13.771 1.00 89.81 83 VAL A N 1
ATOM 628 C CA . VAL A 1 83 ? 14.500 -6.557 -12.863 1.00 89.81 83 VAL A CA 1
ATOM 629 C C . VAL A 1 83 ? 15.305 -5.341 -12.395 1.00 89.81 83 VAL A C 1
ATOM 631 O O . VAL A 1 83 ? 16.402 -5.474 -11.848 1.00 89.81 83 VAL A O 1
ATOM 634 N N . LYS A 1 84 ? 14.729 -4.145 -12.533 1.00 93.25 84 LYS A N 1
ATOM 635 C CA . LYS A 1 84 ? 15.246 -2.891 -11.967 1.00 93.25 84 LYS A CA 1
ATOM 636 C C . LYS A 1 84 ? 14.854 -2.790 -10.488 1.00 93.25 84 LYS A C 1
ATOM 638 O O . LYS A 1 84 ? 13.9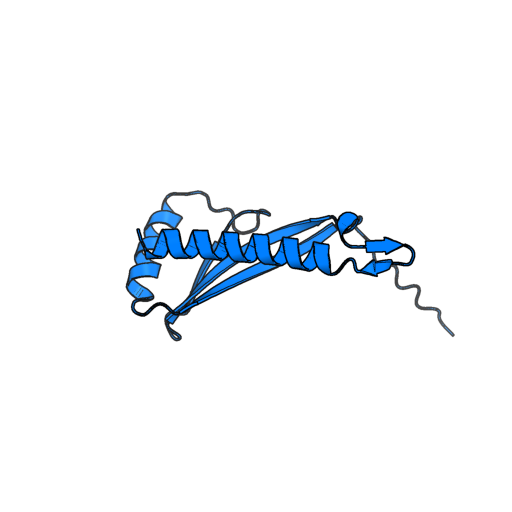74 -2.017 -10.115 1.00 93.25 84 LYS A O 1
ATOM 643 N N . TYR A 1 85 ? 15.516 -3.576 -9.636 1.00 92.25 85 TYR A N 1
ATOM 644 C CA . TYR A 1 85 ? 15.228 -3.624 -8.195 1.00 92.25 85 TYR A CA 1
ATOM 645 C C . TYR A 1 85 ? 15.168 -2.257 -7.497 1.00 92.25 85 TYR A C 1
ATOM 647 O O . TYR A 1 85 ? 14.253 -2.087 -6.696 1.00 92.25 85 TYR A O 1
ATOM 655 N N . PRO A 1 86 ? 16.047 -1.276 -7.793 1.00 95.00 86 PRO A N 1
ATOM 656 C CA . PRO A 1 86 ? 15.967 0.032 -7.143 1.00 95.00 86 PRO A CA 1
ATOM 657 C C . PRO A 1 86 ? 14.625 0.739 -7.379 1.00 95.00 86 PRO A C 1
ATOM 659 O O . PRO A 1 86 ? 14.011 1.207 -6.427 1.00 95.00 86 PRO A O 1
ATOM 662 N N . VAL A 1 87 ? 14.126 0.727 -8.622 1.00 93.19 87 VAL A N 1
ATOM 663 C CA . VAL A 1 87 ? 12.837 1.342 -8.995 1.00 93.19 87 VAL A CA 1
ATOM 664 C C . VAL A 1 87 ? 11.680 0.618 -8.310 1.00 93.19 87 VAL A C 1
ATOM 666 O O . VAL A 1 87 ? 10.784 1.240 -7.742 1.00 93.19 87 VAL A O 1
ATOM 669 N N . LEU A 1 88 ? 11.712 -0.717 -8.322 1.00 89.88 88 LEU A N 1
ATOM 670 C CA . LEU A 1 88 ? 10.682 -1.524 -7.673 1.00 89.88 88 LEU A CA 1
ATOM 671 C C . LEU A 1 88 ? 10.633 -1.272 -6.159 1.00 89.88 88 LEU A C 1
ATOM 673 O O . LEU A 1 88 ? 9.554 -1.083 -5.603 1.00 89.88 88 LEU A O 1
ATOM 677 N N . GLN A 1 89 ? 11.792 -1.243 -5.499 1.00 92.94 89 GLN A N 1
ATOM 678 C CA . GLN A 1 89 ? 11.899 -0.987 -4.063 1.00 92.94 89 GLN A CA 1
ATOM 679 C C . GLN A 1 89 ? 11.423 0.418 -3.696 1.00 92.94 89 GLN A C 1
ATOM 681 O O . GLN A 1 89 ? 10.691 0.564 -2.720 1.00 92.94 89 GLN A O 1
ATOM 686 N N . GLU A 1 90 ? 11.790 1.431 -4.482 1.00 95.44 90 GLU A N 1
ATOM 687 C CA . GLU A 1 90 ? 11.348 2.809 -4.274 1.00 95.44 90 GLU A CA 1
ATOM 688 C C . GLU A 1 90 ? 9.822 2.928 -4.360 1.00 95.44 90 GLU A C 1
ATOM 690 O O . GLU A 1 90 ? 9.192 3.479 -3.457 1.00 95.44 90 GLU A O 1
ATOM 695 N N . HIS A 1 91 ? 9.206 2.347 -5.393 1.00 93.62 91 HIS A N 1
ATOM 696 C CA . HIS A 1 91 ? 7.754 2.408 -5.566 1.00 93.62 91 HIS A CA 1
ATOM 697 C C . HIS A 1 91 ? 7.020 1.634 -4.461 1.00 93.62 91 HIS A C 1
ATOM 699 O O . HIS A 1 91 ? 6.030 2.127 -3.917 1.00 93.62 91 HIS A O 1
ATOM 705 N N . ILE A 1 92 ? 7.528 0.459 -4.069 1.00 91.06 92 ILE A N 1
ATOM 706 C CA . ILE A 1 92 ? 6.982 -0.305 -2.940 1.00 91.06 92 ILE A CA 1
ATOM 707 C C . ILE A 1 92 ? 7.066 0.512 -1.644 1.00 91.06 92 ILE A C 1
ATOM 709 O O . ILE A 1 92 ? 6.086 0.595 -0.901 1.00 91.06 92 ILE A O 1
ATOM 713 N N . ALA A 1 93 ? 8.213 1.142 -1.377 1.00 92.75 93 ALA A N 1
ATOM 714 C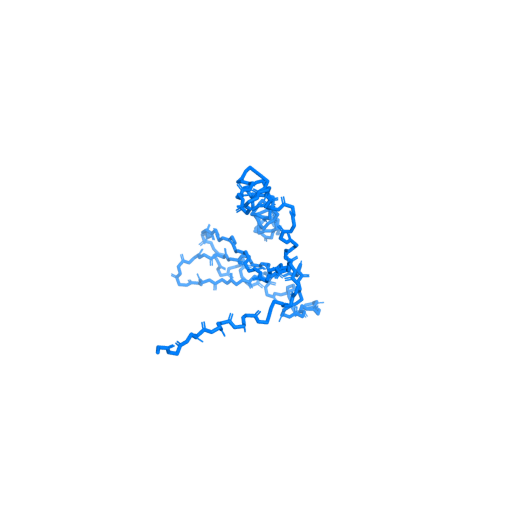 CA . ALA A 1 93 ? 8.414 1.966 -0.191 1.00 92.75 93 ALA A CA 1
ATOM 715 C C . ALA A 1 93 ? 7.482 3.188 -0.182 1.00 92.75 93 ALA A C 1
ATOM 717 O O . ALA A 1 93 ? 6.906 3.505 0.858 1.00 92.75 93 ALA A O 1
ATOM 718 N N . ALA A 1 94 ? 7.275 3.830 -1.334 1.00 93.31 94 ALA A N 1
ATOM 719 C CA . ALA A 1 94 ? 6.360 4.958 -1.470 1.00 93.31 94 ALA A CA 1
ATOM 720 C C . ALA A 1 94 ? 4.912 4.567 -1.127 1.00 93.31 94 ALA A C 1
ATOM 722 O O . ALA A 1 94 ? 4.249 5.269 -0.358 1.00 93.31 94 ALA A O 1
ATOM 723 N N . VAL A 1 95 ? 4.433 3.421 -1.629 1.00 91.44 95 VAL A N 1
ATOM 724 C CA . VAL A 1 95 ? 3.086 2.918 -1.312 1.00 91.44 95 VAL A CA 1
ATOM 725 C C . VAL A 1 95 ? 2.971 2.541 0.163 1.00 91.44 95 VAL A C 1
ATOM 727 O O . VAL A 1 95 ? 2.000 2.927 0.817 1.00 91.44 95 VAL A O 1
ATOM 730 N N . ALA A 1 96 ? 3.965 1.843 0.719 1.00 91.81 96 ALA A N 1
ATOM 731 C CA . ALA A 1 96 ? 3.983 1.502 2.139 1.00 91.81 96 ALA A CA 1
ATOM 732 C C . ALA A 1 96 ? 3.943 2.764 3.020 1.00 91.81 96 ALA A C 1
ATOM 734 O O . ALA A 1 96 ? 3.168 2.830 3.973 1.00 91.81 96 ALA A O 1
ATOM 735 N N . GLN A 1 97 ? 4.705 3.802 2.663 1.00 93.50 97 GLN A N 1
ATOM 736 C CA . GLN A 1 97 ? 4.711 5.075 3.380 1.00 93.50 97 GLN A CA 1
ATOM 737 C C . GLN A 1 97 ? 3.376 5.823 3.255 1.00 93.50 97 GLN A C 1
ATOM 739 O O . GLN A 1 97 ? 2.945 6.458 4.218 1.00 93.50 97 GLN A O 1
ATOM 744 N N . ALA A 1 98 ? 2.705 5.755 2.102 1.00 90.75 98 ALA A N 1
ATOM 745 C CA . ALA A 1 98 ? 1.366 6.315 1.934 1.00 90.75 98 ALA A CA 1
ATOM 746 C C . ALA A 1 98 ? 0.340 5.598 2.828 1.00 90.75 98 ALA A C 1
ATOM 748 O O . ALA A 1 98 ? -0.423 6.266 3.527 1.00 90.75 98 ALA A O 1
ATOM 749 N N . CYS A 1 99 ? 0.378 4.262 2.876 1.00 88.69 99 CYS A N 1
ATOM 750 C CA . CYS A 1 99 ? -0.484 3.467 3.755 1.00 88.69 99 CYS A CA 1
ATOM 751 C C . CYS A 1 99 ? -0.223 3.779 5.236 1.00 88.69 99 CYS A C 1
ATOM 753 O O . CYS A 1 99 ? -1.169 3.976 5.994 1.00 88.69 99 CYS A O 1
ATOM 755 N N . ALA A 1 100 ? 1.049 3.892 5.634 1.00 89.12 100 ALA A N 1
ATOM 756 C CA . ALA A 1 100 ? 1.431 4.252 6.996 1.00 89.12 100 ALA A CA 1
ATOM 757 C C . ALA A 1 100 ? 0.931 5.655 7.377 1.00 89.12 100 ALA A C 1
ATOM 759 O O . ALA A 1 100 ? 0.291 5.817 8.410 1.00 89.12 100 ALA A O 1
ATOM 760 N N . LYS A 1 101 ? 1.138 6.664 6.515 1.00 89.38 101 LYS A N 1
ATOM 761 C CA . LYS A 1 101 ? 0.627 8.030 6.740 1.00 89.38 101 LYS A CA 1
ATOM 762 C C . LYS A 1 101 ? -0.892 8.066 6.846 1.00 89.38 101 LYS A C 1
ATOM 764 O O . LYS A 1 101 ? -1.415 8.783 7.694 1.00 89.38 101 LYS A O 1
ATOM 769 N N . TYR A 1 102 ? -1.586 7.310 5.997 1.00 86.25 102 TYR A N 1
ATOM 770 C CA . TYR A 1 102 ? -3.035 7.188 6.070 1.00 86.25 102 TYR A CA 1
ATOM 771 C C . TYR A 1 102 ? -3.449 6.593 7.419 1.00 86.25 102 TYR A C 1
ATOM 773 O O . TYR A 1 102 ? -4.225 7.215 8.136 1.00 86.25 102 TYR A O 1
ATOM 781 N N . LEU A 1 103 ? -2.885 5.445 7.808 1.00 83.19 103 LEU A N 1
ATOM 782 C CA . LEU A 1 103 ? -3.227 4.777 9.063 1.00 83.19 103 LEU A CA 1
ATOM 783 C C . LEU A 1 103 ? -2.918 5.652 10.286 1.00 83.19 103 LEU A C 1
ATOM 785 O O . LEU A 1 103 ? -3.770 5.820 11.152 1.00 83.19 103 LEU A O 1
ATOM 789 N N . HIS A 1 104 ? -1.740 6.272 10.331 1.00 85.62 104 HIS A N 1
ATOM 790 C CA . HIS A 1 104 ? -1.348 7.191 11.405 1.00 85.62 104 HIS A CA 1
ATOM 791 C C . HIS A 1 104 ? -2.251 8.412 11.484 1.00 85.62 104 HIS A C 1
ATOM 793 O O . HIS A 1 104 ? -2.681 8.775 12.575 1.00 85.62 104 HIS A O 1
ATOM 799 N N . GLY A 1 105 ? -2.586 9.011 10.340 1.00 81.56 105 GLY A N 1
ATOM 800 C CA . GLY A 1 105 ? -3.534 10.120 10.283 1.00 81.56 105 GLY A CA 1
ATOM 801 C C . GLY A 1 105 ? -4.914 9.746 10.826 1.00 81.56 105 GLY A C 1
ATOM 802 O O . GLY A 1 105 ? -5.610 10.615 11.333 1.00 81.56 105 GL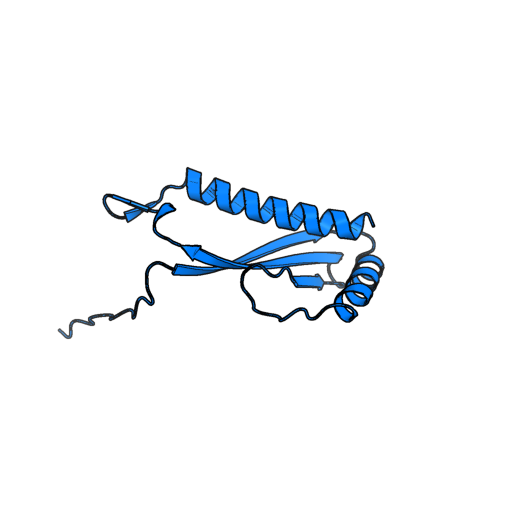Y A O 1
ATOM 803 N N . ARG A 1 106 ? -5.297 8.464 10.762 1.00 74.75 106 ARG A N 1
ATOM 804 C CA . ARG A 1 106 ? -6.554 7.955 11.327 1.00 74.75 106 ARG A CA 1
ATOM 805 C C . ARG A 1 106 ? -6.465 7.537 12.791 1.00 74.75 106 ARG A C 1
ATOM 807 O O . ARG A 1 106 ? -7.470 7.603 13.478 1.00 74.75 106 ARG A O 1
ATOM 814 N N . ILE A 1 107 ? -5.301 7.095 13.264 1.00 75.25 107 ILE A N 1
ATOM 815 C CA . ILE A 1 107 ? -5.083 6.761 14.681 1.00 75.25 107 ILE A CA 1
ATOM 816 C C . ILE A 1 107 ? -4.961 8.035 15.531 1.00 75.25 107 ILE A C 1
ATOM 818 O O . ILE A 1 107 ? -5.362 8.038 16.690 1.00 75.25 107 ILE A O 1
ATOM 822 N N . ALA A 1 108 ? -4.372 9.096 14.974 1.00 69.75 108 ALA A N 1
ATOM 823 C CA . ALA A 1 108 ? -4.109 10.345 15.685 1.00 69.75 108 ALA A CA 1
ATOM 824 C C . ALA A 1 108 ? -5.260 11.371 15.636 1.00 69.75 108 ALA A C 1
ATOM 826 O O . ALA A 1 108 ? -5.153 12.404 16.299 1.00 69.75 108 ALA A O 1
ATOM 827 N N . ALA A 1 109 ? -6.302 11.122 14.835 1.00 56.69 109 ALA A N 1
ATOM 828 C CA . ALA A 1 109 ? -7.496 11.965 14.712 1.00 56.69 109 ALA A CA 1
ATOM 829 C C . ALA A 1 109 ? -8.580 11.541 15.711 1.00 56.69 109 ALA A C 1
ATOM 831 O O . ALA A 1 109 ? -9.248 12.451 16.252 1.00 56.69 109 ALA A O 1
#

InterPro domains:
  IPR059533 MJ1278-like [PF27355] (2-107)

pLDDT: mean 77.36, std 16.49, range [34.19, 95.44]

Secondary structure (DSSP, 8-state):
-----------TTEEEEEEEEEEE-TTHHHHHHHHHHHHTTS---TT-TT--EEEEETTTTEEEEEEEEEEESGGGB-GGG-B-HHHHHHHHHHHHHHHHHHHHHHH--

Organism: NCBI:txid453573